Protein AF-A0A964ZS32-F1 (afdb_monomer_lite)

Sequence (94 aa):
MTRAATARTASPAASAPWSTLVPAEQIGFGVYVHIPFCRHKCDYCAFATFTDRAHLVERYLAALRVEIERIARRTNAVACCLDHLCRWGNPFAR

Radius of gyration: 19.8 Å; chains: 1; bounding box: 43×49×48 Å

Structure (mmCIF, N/CA/C/O backbone):
data_AF-A0A964ZS32-F1
#
_entry.id   AF-A0A964ZS32-F1
#
loop_
_atom_site.group_PDB
_atom_site.id
_atom_site.type_symbol
_atom_site.label_atom_id
_atom_site.label_alt_id
_atom_site.label_comp_id
_atom_site.label_asym_id
_atom_site.label_entity_id
_atom_site.label_seq_id
_atom_site.pdbx_PDB_ins_code
_atom_site.Cartn_x
_atom_site.Cartn_y
_atom_site.Cartn_z
_atom_site.occupancy
_atom_site.B_iso_or_equiv
_atom_site.auth_seq_id
_atom_site.auth_comp_id
_atom_site.auth_asym_id
_atom_site.auth_atom_id
_atom_site.pdbx_PDB_model_num
ATOM 1 N N . MET A 1 1 ? 0.76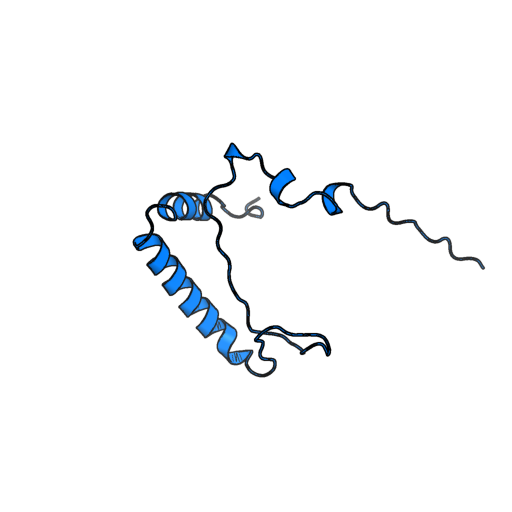8 37.875 -29.837 1.00 44.47 1 MET A N 1
ATOM 2 C CA . MET A 1 1 ? -0.125 36.726 -29.563 1.00 44.47 1 MET A C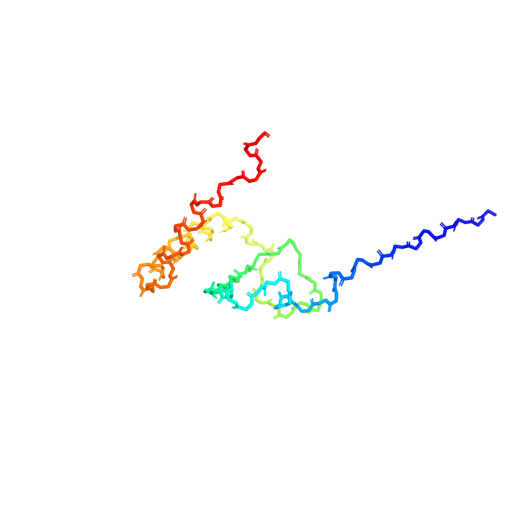A 1
ATOM 3 C C . MET A 1 1 ? 0.126 36.229 -28.138 1.00 44.47 1 MET A C 1
ATOM 5 O O . MET A 1 1 ? 0.851 35.266 -27.938 1.00 44.47 1 MET A O 1
ATOM 9 N N . THR A 1 2 ? -0.389 36.938 -27.132 1.00 40.75 2 THR A N 1
ATOM 10 C CA . THR A 1 2 ? -0.199 36.624 -25.704 1.00 40.75 2 THR A CA 1
ATOM 11 C C . THR A 1 2 ? -1.330 35.721 -25.222 1.00 40.75 2 THR A C 1
ATOM 13 O O . THR A 1 2 ? -2.498 36.097 -25.241 1.00 40.75 2 THR A O 1
ATOM 16 N N . ARG A 1 3 ? -0.986 34.495 -24.826 1.00 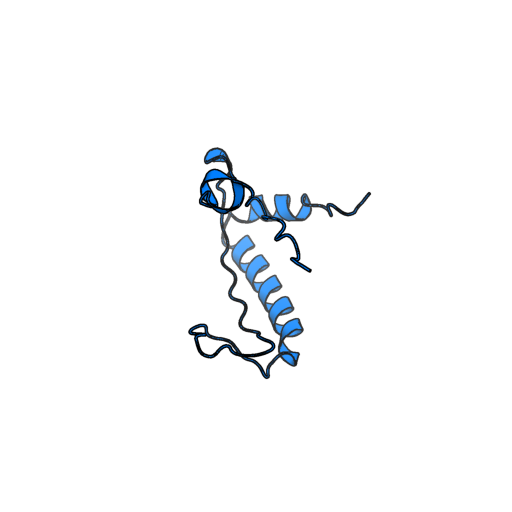46.41 3 ARG A N 1
ATOM 17 C CA . ARG A 1 3 ? -1.929 33.490 -24.328 1.00 46.41 3 ARG A CA 1
ATOM 18 C C . ARG A 1 3 ? -2.213 33.788 -22.853 1.00 46.41 3 ARG A C 1
ATOM 20 O O . ARG A 1 3 ? -1.311 33.690 -22.026 1.00 46.41 3 ARG A O 1
ATOM 27 N N . ALA A 1 4 ? -3.441 34.203 -22.544 1.00 51.25 4 ALA A N 1
ATOM 28 C CA . ALA A 1 4 ? -3.880 34.510 -21.186 1.00 51.25 4 ALA A CA 1
ATOM 29 C C . ALA A 1 4 ? -3.731 33.277 -20.278 1.00 51.25 4 ALA A C 1
ATOM 31 O O . ALA A 1 4 ? -4.269 32.207 -20.569 1.00 51.25 4 ALA A O 1
ATOM 32 N N . ALA A 1 5 ? -2.981 33.421 -19.185 1.00 53.53 5 ALA A N 1
ATOM 33 C CA . ALA A 1 5 ? -2.871 32.408 -18.149 1.00 53.53 5 ALA A CA 1
ATOM 34 C C . ALA A 1 5 ? -4.157 32.422 -17.312 1.00 53.53 5 ALA A C 1
ATOM 36 O O . ALA A 1 5 ? -4.386 33.334 -16.522 1.00 53.53 5 ALA A O 1
ATOM 37 N N . THR A 1 6 ? -5.013 31.416 -17.486 1.00 54.84 6 THR A N 1
ATOM 38 C CA . THR A 1 6 ? -6.139 31.165 -16.582 1.00 54.84 6 THR A CA 1
ATOM 39 C C . THR A 1 6 ? -5.587 30.785 -15.212 1.00 54.84 6 THR A C 1
ATOM 41 O O . THR A 1 6 ? -5.069 29.679 -15.028 1.00 54.84 6 THR A O 1
ATOM 44 N N . ALA A 1 7 ? -5.663 31.712 -14.258 1.00 52.59 7 ALA A N 1
ATOM 45 C CA . ALA A 1 7 ? -5.342 31.460 -12.864 1.00 52.59 7 ALA A CA 1
ATOM 46 C C . ALA A 1 7 ? -6.277 30.366 -12.326 1.00 52.59 7 ALA A C 1
ATOM 48 O O . ALA A 1 7 ? -7.489 30.549 -12.241 1.00 52.59 7 ALA A O 1
ATOM 49 N N . ARG A 1 8 ? -5.713 29.205 -11.982 1.00 53.88 8 ARG A N 1
ATOM 50 C CA . ARG A 1 8 ? -6.419 28.184 -11.205 1.00 53.88 8 ARG A CA 1
ATOM 51 C C . ARG A 1 8 ? -6.542 28.713 -9.783 1.00 53.88 8 ARG A C 1
ATOM 53 O O . ARG A 1 8 ? -5.567 28.687 -9.038 1.00 53.88 8 ARG A O 1
ATOM 60 N N . THR A 1 9 ? -7.7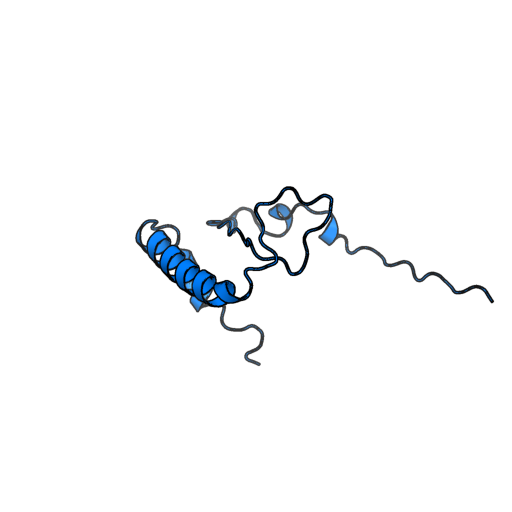12 29.212 -9.413 1.00 53.00 9 THR A N 1
ATOM 61 C CA . THR A 1 9 ? -8.047 29.459 -8.009 1.00 53.00 9 THR A CA 1
ATOM 62 C C . THR A 1 9 ? -7.983 28.126 -7.268 1.00 53.00 9 THR A C 1
ATOM 64 O O . THR A 1 9 ? -8.773 27.222 -7.545 1.00 53.00 9 THR A O 1
ATOM 67 N N . ALA A 1 10 ? -7.004 27.969 -6.377 1.00 52.94 10 ALA A N 1
ATOM 68 C CA . ALA A 1 10 ? -6.920 26.811 -5.499 1.00 52.94 10 ALA A CA 1
ATOM 69 C C . ALA A 1 10 ? -8.150 26.797 -4.579 1.00 52.94 10 ALA A C 1
ATOM 71 O O . ALA A 1 10 ? -8.463 27.802 -3.945 1.00 52.94 10 ALA A O 1
ATOM 72 N N . SER A 1 11 ? -8.862 25.669 -4.534 1.00 52.84 11 SER A N 1
ATOM 73 C CA . SER A 1 11 ? -9.969 25.486 -3.594 1.00 52.84 11 SER A CA 1
ATOM 74 C C . SER A 1 11 ? -9.423 25.528 -2.157 1.00 52.84 11 SER A C 1
ATOM 76 O O . SER A 1 11 ? -8.421 24.858 -1.887 1.00 52.84 11 SER A O 1
ATOM 78 N N . PRO A 1 12 ? -10.060 26.257 -1.221 1.00 52.41 12 PRO A N 1
ATOM 79 C CA . PRO A 1 12 ? -9.590 26.404 0.163 1.00 52.41 12 PRO A CA 1
ATOM 80 C C . PRO A 1 12 ? -9.505 25.074 0.936 1.00 52.41 12 PRO A C 1
ATOM 82 O O . PRO A 1 12 ? -8.862 25.002 1.979 1.00 52.41 12 PRO A O 1
ATOM 85 N N . ALA A 1 13 ? -10.088 23.996 0.403 1.00 56.47 13 ALA A N 1
ATOM 86 C CA . ALA A 1 13 ? -9.966 22.641 0.938 1.00 56.47 13 ALA A CA 1
ATOM 87 C C . ALA A 1 13 ? -8.561 22.021 0.777 1.00 56.47 13 ALA A C 1
ATOM 89 O O . ALA A 1 13 ? -8.259 21.032 1.435 1.00 56.47 13 ALA A O 1
ATOM 90 N N . ALA A 1 14 ? -7.697 22.572 -0.084 1.00 57.91 14 ALA A N 1
ATOM 91 C CA . ALA A 1 14 ? -6.379 21.996 -0.364 1.00 57.91 14 ALA A CA 1
ATOM 92 C C . ALA A 1 14 ? -5.326 22.270 0.730 1.00 57.91 14 ALA A C 1
ATOM 94 O O . ALA A 1 14 ? -4.280 21.624 0.734 1.00 57.91 14 ALA A O 1
ATOM 95 N N . SER A 1 15 ? -5.581 23.220 1.638 1.00 63.22 15 SER A N 1
ATOM 96 C CA . SER A 1 15 ? -4.636 23.636 2.689 1.00 63.22 15 SER A CA 1
ATOM 97 C C . SER A 1 15 ? -5.076 23.289 4.111 1.00 63.22 15 SER A C 1
ATOM 99 O O . SER A 1 15 ? -4.301 23.484 5.045 1.00 63.22 15 SER A O 1
ATOM 101 N N . ALA A 1 16 ? -6.305 22.805 4.303 1.00 65.00 16 ALA A N 1
ATOM 102 C CA . ALA A 1 16 ? -6.742 22.332 5.609 1.00 65.00 16 ALA A CA 1
ATOM 103 C C . ALA A 1 16 ? -6.095 20.966 5.899 1.00 65.00 16 ALA A C 1
ATOM 105 O O . ALA A 1 16 ? -6.072 20.107 5.011 1.00 65.00 16 ALA A O 1
ATOM 106 N N . PRO A 1 17 ? -5.570 20.723 7.114 1.00 66.75 17 PRO A N 1
ATOM 107 C CA . PRO A 1 17 ? -5.161 19.381 7.484 1.00 66.75 17 PRO A CA 1
ATOM 108 C C . PRO A 1 17 ? -6.383 18.462 7.409 1.00 66.75 17 PRO A C 1
ATOM 110 O O . PRO A 1 17 ? -7.503 18.863 7.719 1.00 66.75 17 PRO A O 1
ATOM 113 N N . TRP A 1 18 ? -6.175 17.215 6.987 1.00 66.19 18 TRP A N 1
ATOM 114 C CA . TRP A 1 18 ? -7.257 16.240 6.796 1.00 66.19 18 TRP A CA 1
ATOM 115 C C . TRP A 1 18 ? -8.151 16.083 8.044 1.00 66.19 18 TRP A C 1
ATOM 117 O O . TRP A 1 18 ? -9.332 15.773 7.920 1.00 66.19 18 TRP A O 1
ATOM 127 N N . SER A 1 19 ? -7.610 16.378 9.232 1.00 59.50 19 SER A N 1
ATOM 128 C CA . SER A 1 19 ? -8.308 16.396 10.520 1.00 59.50 19 SER A CA 1
ATOM 129 C C . SER A 1 19 ? -9.371 17.491 10.666 1.00 59.50 19 SER A C 1
ATOM 131 O O . SER A 1 19 ? -10.185 17.408 11.576 1.00 59.50 19 SER A O 1
ATOM 133 N N . THR A 1 20 ? -9.385 18.519 9.811 1.00 67.38 20 THR A N 1
ATOM 134 C CA . THR A 1 20 ? -10.406 19.589 9.827 1.00 67.38 20 THR A CA 1
ATOM 135 C C . THR A 1 20 ? -11.554 19.320 8.854 1.00 67.38 20 THR A C 1
ATOM 137 O O . THR A 1 20 ? -12.580 19.989 8.917 1.00 67.38 20 THR A O 1
ATOM 140 N N . LEU A 1 21 ? -11.399 18.341 7.954 1.00 68.56 21 LEU A N 1
ATOM 141 C CA . LEU A 1 21 ? -12.444 17.930 7.009 1.00 68.56 21 LEU A CA 1
ATOM 142 C C . LEU A 1 21 ? -13.463 16.972 7.641 1.00 68.56 21 LEU A C 1
ATOM 144 O O . LEU A 1 21 ? -14.497 16.693 7.037 1.00 68.56 21 LEU A O 1
ATOM 148 N N . VAL A 1 22 ? -13.171 16.464 8.840 1.00 66.62 22 VAL A N 1
ATOM 149 C CA . VAL A 1 22 ? -13.983 15.476 9.551 1.00 66.62 22 VAL A CA 1
ATOM 150 C C . VAL A 1 22 ? -14.192 15.966 10.989 1.00 66.62 22 VAL A C 1
ATOM 152 O O . VAL A 1 22 ? -13.203 16.257 11.663 1.00 66.62 22 VAL A O 1
ATOM 155 N N . PRO A 1 23 ? -15.440 16.082 11.485 1.00 64.00 23 PRO A N 1
ATOM 156 C CA . PRO A 1 23 ? -15.707 16.407 12.887 1.00 64.00 23 PRO A CA 1
ATOM 157 C C . PRO A 1 23 ? -14.976 15.436 13.826 1.00 64.00 23 PRO A C 1
ATOM 159 O O . PRO A 1 23 ? -14.942 14.238 13.559 1.00 64.00 23 PRO A O 1
ATOM 162 N N . ALA A 1 24 ? -14.408 15.923 14.935 1.00 62.12 24 ALA A N 1
ATOM 163 C CA . ALA A 1 24 ? -13.602 15.107 15.860 1.00 62.12 24 ALA A CA 1
ATOM 164 C C . ALA A 1 24 ? -14.359 13.881 16.411 1.00 62.12 24 ALA A C 1
ATOM 166 O O . ALA A 1 24 ? -13.782 12.824 16.644 1.00 62.12 24 ALA A O 1
ATOM 167 N N . GLU A 1 25 ? -15.673 14.012 16.542 1.00 62.88 25 GLU A N 1
ATOM 168 C CA . GLU A 1 25 ? -16.625 12.971 16.935 1.00 62.88 25 GLU A CA 1
ATOM 169 C C . GLU A 1 25 ? -16.854 11.873 15.871 1.00 62.88 25 GLU A C 1
ATOM 171 O O . GLU A 1 25 ? -17.438 10.836 16.172 1.00 62.88 25 GLU A O 1
ATOM 176 N N . GLN A 1 26 ? -16.334 12.054 14.651 1.00 65.00 26 GLN A N 1
ATOM 177 C CA . GLN A 1 26 ? -16.281 11.059 13.568 1.00 65.00 26 GLN A CA 1
ATOM 178 C C . GLN A 1 26 ? -14.870 10.496 13.332 1.00 65.00 26 GLN A C 1
ATOM 180 O O . GLN A 1 26 ? -14.690 9.660 12.442 1.00 65.00 26 GLN A O 1
ATOM 185 N N . ILE A 1 27 ? -13.861 10.914 14.109 1.00 63.59 27 ILE A N 1
ATOM 186 C CA . ILE A 1 27 ? -12.518 10.324 14.032 1.00 63.59 27 ILE A CA 1
ATOM 187 C C . ILE A 1 27 ? -12.572 8.954 14.723 1.00 63.59 27 ILE A C 1
ATOM 189 O O . ILE A 1 27 ? -12.306 8.805 15.914 1.00 63.59 27 ILE A O 1
ATOM 193 N N . GLY A 1 28 ? -13.001 7.951 13.960 1.00 69.19 28 GLY A N 1
ATOM 194 C CA . GLY A 1 28 ? -13.006 6.553 14.363 1.00 69.19 28 GLY A CA 1
ATOM 195 C C . GLY A 1 28 ? -11.636 5.888 14.205 1.00 69.19 28 GLY A C 1
ATOM 196 O O . GLY A 1 28 ? -10.580 6.518 14.207 1.00 69.19 28 GLY A O 1
ATOM 197 N N . PHE A 1 29 ? -11.663 4.569 14.047 1.00 73.38 29 PHE A N 1
ATOM 198 C CA . PHE A 1 29 ? -10.484 3.759 13.762 1.00 73.38 29 PHE A CA 1
ATOM 199 C C . PHE A 1 29 ? -9.897 4.081 12.373 1.00 73.38 29 PHE A C 1
ATOM 201 O O . PHE A 1 29 ? -10.625 4.129 11.383 1.00 73.38 29 PHE A O 1
ATOM 208 N N . GLY A 1 30 ? -8.576 4.275 12.298 1.00 76.25 30 GLY A N 1
ATOM 209 C CA . GLY A 1 30 ? -7.839 4.517 11.053 1.00 76.25 30 GLY A CA 1
ATOM 210 C C . GLY A 1 30 ? -6.910 3.355 10.697 1.00 76.25 30 GLY A C 1
ATOM 211 O O . GLY A 1 30 ? -6.303 2.750 11.579 1.00 76.25 30 GLY A O 1
ATOM 212 N N . VAL A 1 31 ? -6.771 3.061 9.401 1.00 82.31 31 VAL A N 1
ATOM 213 C CA . VAL A 1 31 ? -5.888 2.001 8.888 1.00 82.31 31 VAL A CA 1
ATOM 214 C C . VAL A 1 31 ? -4.871 2.592 7.925 1.00 82.31 31 VAL A C 1
ATOM 216 O O . VAL A 1 31 ? -5.225 3.316 6.998 1.00 82.31 31 VAL A O 1
ATOM 219 N N . TYR A 1 32 ? -3.606 2.229 8.118 1.00 88.44 32 TYR A N 1
ATOM 220 C CA . TYR A 1 32 ? -2.544 2.482 7.154 1.00 88.44 32 TYR A CA 1
ATOM 221 C C . TYR A 1 32 ? -2.272 1.216 6.341 1.00 88.44 32 TYR A C 1
ATOM 223 O O . TYR A 1 32 ? -2.016 0.153 6.908 1.00 88.44 32 TYR A O 1
ATOM 231 N N . VAL A 1 33 ? -2.301 1.334 5.014 1.00 91.38 33 VAL A N 1
ATOM 232 C CA . VAL A 1 33 ? -1.977 0.240 4.093 1.00 91.38 33 VAL A CA 1
ATOM 233 C C . VAL A 1 33 ? -0.778 0.650 3.250 1.00 91.38 33 VAL A C 1
ATOM 235 O O . VAL A 1 33 ? -0.831 1.638 2.521 1.00 91.38 33 VAL A O 1
ATOM 238 N N . HIS A 1 34 ? 0.301 -0.128 3.327 1.00 93.00 34 HIS A N 1
ATOM 239 C CA . HIS A 1 34 ? 1.456 0.047 2.445 1.00 93.00 34 HIS A CA 1
ATOM 240 C C . HIS A 1 34 ? 1.143 -0.497 1.047 1.00 93.00 34 HIS A C 1
ATOM 242 O O . HIS A 1 34 ? 0.570 -1.576 0.931 1.00 93.00 34 HIS A O 1
ATOM 248 N N . ILE A 1 35 ? 1.533 0.199 -0.022 1.00 93.88 35 ILE A N 1
ATOM 249 C CA . ILE A 1 35 ? 1.377 -0.281 -1.407 1.00 93.88 35 ILE A CA 1
ATOM 250 C C . ILE A 1 35 ? 2.760 -0.300 -2.073 1.00 93.88 35 ILE A C 1
ATOM 252 O O . ILE A 1 35 ? 3.260 0.748 -2.481 1.00 93.88 35 ILE A O 1
ATOM 256 N N . PRO A 1 36 ? 3.410 -1.472 -2.194 1.00 94.31 36 PRO A N 1
ATOM 257 C CA . PRO A 1 36 ? 4.804 -1.565 -2.621 1.00 94.31 36 PRO A CA 1
ATOM 258 C C . PRO A 1 36 ? 4.982 -1.658 -4.145 1.00 94.31 36 PRO A C 1
ATOM 260 O O . PRO A 1 36 ? 6.051 -2.055 -4.596 1.00 94.31 36 PRO A O 1
ATOM 263 N N . PHE A 1 37 ? 3.971 -1.350 -4.959 1.00 95.25 37 PHE A N 1
ATOM 264 C CA . PHE A 1 37 ? 4.040 -1.516 -6.415 1.00 95.25 37 PHE A CA 1
ATOM 265 C C . PHE A 1 37 ? 4.092 -0.164 -7.111 1.00 95.25 37 PHE A C 1
ATOM 267 O O . PHE A 1 37 ? 3.246 0.698 -6.881 1.00 95.25 37 PHE A O 1
ATOM 274 N N . CYS A 1 38 ? 5.070 0.017 -7.989 1.00 93.56 38 CYS A N 1
ATOM 275 C CA . CYS A 1 38 ? 5.196 1.213 -8.811 1.00 93.56 38 CYS A CA 1
ATOM 276 C C . CYS A 1 38 ? 5.419 0.810 -10.266 1.00 93.56 38 CYS A C 1
ATOM 278 O O . CYS A 1 38 ? 6.086 -0.176 -10.544 1.00 93.56 38 CYS A O 1
ATOM 280 N N . ARG A 1 39 ? 4.906 1.585 -11.226 1.00 92.94 39 ARG A N 1
ATOM 281 C CA . ARG A 1 39 ? 5.247 1.372 -12.645 1.00 92.94 39 ARG A CA 1
ATOM 282 C C . ARG A 1 39 ? 6.701 1.761 -12.943 1.00 92.94 39 ARG A C 1
ATOM 284 O O . ARG A 1 39 ? 7.336 1.182 -13.812 1.00 92.94 39 ARG A O 1
ATOM 291 N N . HIS A 1 40 ? 7.202 2.763 -12.228 1.00 93.69 40 HIS A N 1
ATOM 292 C CA . HIS A 1 40 ? 8.557 3.293 -12.319 1.00 93.69 40 HIS A CA 1
ATOM 293 C C . HIS A 1 40 ? 8.973 3.831 -10.945 1.00 93.69 40 HIS A C 1
ATOM 295 O O . HIS A 1 40 ? 8.115 4.287 -10.186 1.00 93.69 40 HIS A O 1
ATOM 301 N N . LYS A 1 41 ? 10.271 3.801 -10.626 1.00 92.50 41 LYS A N 1
ATOM 302 C CA . LYS A 1 41 ? 10.812 4.329 -9.370 1.00 92.50 41 LYS A CA 1
ATOM 303 C C . LYS A 1 41 ? 11.402 5.717 -9.607 1.00 92.50 41 LYS A C 1
ATOM 305 O O . LYS A 1 41 ? 12.354 5.848 -10.359 1.00 92.50 41 LYS A O 1
ATOM 310 N N . CYS A 1 42 ? 10.845 6.746 -8.971 1.00 93.81 42 CYS A N 1
ATOM 311 C CA . CYS A 1 42 ? 11.404 8.100 -9.040 1.00 93.81 42 CYS A CA 1
ATOM 312 C C . CYS A 1 42 ? 12.770 8.178 -8.339 1.00 93.81 42 CYS A C 1
ATOM 314 O O . CYS A 1 42 ? 12.984 7.490 -7.340 1.00 93.81 42 CYS A O 1
ATOM 316 N N . ASP A 1 43 ? 13.639 9.082 -8.792 1.00 92.62 43 ASP A N 1
ATOM 317 C CA . ASP A 1 43 ? 15.010 9.219 -8.271 1.00 92.62 43 ASP A CA 1
ATOM 318 C C . ASP A 1 43 ? 15.066 9.632 -6.793 1.00 92.62 43 ASP A C 1
ATOM 320 O O . ASP A 1 43 ? 15.988 9.277 -6.068 1.00 92.62 43 ASP A O 1
ATOM 324 N N . TYR A 1 44 ? 14.038 10.334 -6.318 1.00 93.56 44 TYR A N 1
ATOM 325 C CA . TYR A 1 44 ? 13.897 10.743 -4.919 1.00 93.56 44 TYR A CA 1
ATOM 326 C C . TYR A 1 44 ? 13.118 9.728 -4.062 1.00 93.56 44 TYR A C 1
ATOM 328 O O . TYR A 1 44 ? 12.834 9.990 -2.892 1.00 93.56 44 TYR A O 1
ATOM 336 N N . CYS A 1 45 ? 12.693 8.590 -4.624 1.00 92.06 45 CYS A N 1
ATOM 337 C CA . CYS A 1 45 ? 11.816 7.658 -3.922 1.00 92.06 45 CYS A CA 1
ATOM 338 C C . CYS A 1 45 ? 12.571 6.887 -2.826 1.00 92.06 45 CYS A C 1
ATOM 340 O O . CYS A 1 45 ? 13.369 5.993 -3.116 1.00 92.06 45 CYS A O 1
ATOM 342 N N . ALA A 1 46 ? 12.246 7.193 -1.566 1.00 91.06 46 ALA A N 1
ATOM 343 C CA . ALA A 1 46 ? 12.770 6.517 -0.376 1.00 91.06 46 ALA A CA 1
ATOM 344 C C . ALA A 1 46 ? 11.862 5.382 0.150 1.00 91.06 46 ALA A C 1
ATOM 346 O O . ALA A 1 46 ? 12.160 4.773 1.175 1.00 91.06 46 ALA A O 1
ATOM 347 N N . PHE A 1 47 ? 10.749 5.084 -0.530 1.00 92.62 47 PHE A N 1
ATOM 348 C CA . PHE A 1 47 ? 9.807 4.047 -0.101 1.00 92.62 47 PHE A CA 1
ATOM 349 C C . PHE A 1 47 ? 10.222 2.650 -0.575 1.00 92.62 47 PHE A C 1
ATOM 351 O O . PHE A 1 47 ? 10.735 2.471 -1.684 1.00 92.62 47 PHE A O 1
ATOM 358 N N . ALA A 1 48 ? 9.913 1.640 0.243 1.00 89.06 48 ALA A N 1
ATOM 359 C CA . ALA A 1 48 ? 10.075 0.232 -0.109 1.00 89.06 48 ALA A CA 1
ATOM 360 C C . ALA A 1 48 ? 9.067 -0.168 -1.201 1.00 89.06 48 ALA A C 1
ATOM 362 O O . ALA A 1 48 ? 7.921 -0.523 -0.915 1.00 89.06 48 ALA A O 1
ATOM 363 N N . THR A 1 49 ? 9.499 -0.066 -2.457 1.00 92.81 49 THR A N 1
ATOM 364 C CA . THR A 1 49 ? 8.681 -0.273 -3.657 1.00 92.81 49 THR A CA 1
ATOM 365 C C . THR A 1 49 ? 9.408 -1.151 -4.673 1.00 92.81 49 THR A C 1
ATOM 367 O O . THR A 1 49 ? 10.638 -1.198 -4.714 1.00 92.81 49 THR A O 1
ATOM 370 N N . PHE A 1 50 ? 8.635 -1.848 -5.499 1.00 93.00 50 PHE A N 1
ATOM 371 C CA . PHE A 1 50 ? 9.089 -2.736 -6.561 1.00 93.00 50 PHE A CA 1
ATOM 372 C C . PHE A 1 50 ? 8.477 -2.295 -7.892 1.00 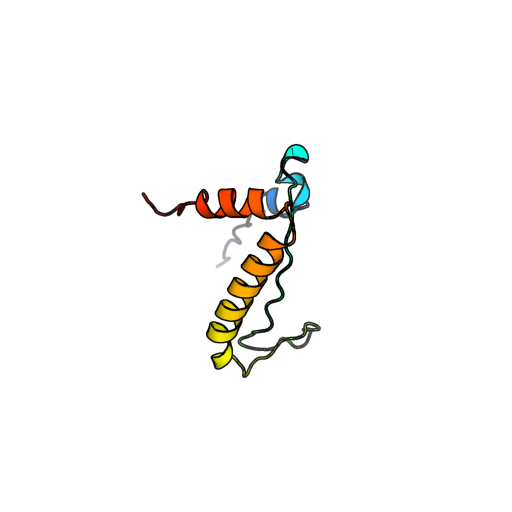93.00 50 PHE A C 1
ATOM 374 O O . PHE A 1 50 ? 7.289 -1.962 -7.951 1.00 93.00 50 PHE A O 1
ATOM 381 N N . THR A 1 51 ? 9.274 -2.324 -8.960 1.00 94.12 51 THR A N 1
ATOM 382 C CA . THR A 1 51 ? 8.844 -1.939 -10.318 1.00 94.12 51 THR A CA 1
ATOM 383 C C . THR A 1 51 ? 8.636 -3.117 -11.263 1.00 94.12 51 THR A C 1
ATOM 385 O O . THR A 1 51 ? 8.021 -2.980 -12.314 1.00 94.12 51 THR A O 1
ATOM 388 N N . ASP A 1 52 ? 9.118 -4.292 -10.879 1.00 93.94 52 ASP A N 1
ATOM 389 C CA . ASP A 1 52 ? 9.184 -5.522 -11.673 1.00 93.94 52 ASP A CA 1
ATOM 390 C C . ASP A 1 52 ? 8.212 -6.612 -11.174 1.00 93.94 52 ASP A C 1
ATOM 392 O O . ASP A 1 52 ? 8.205 -7.741 -11.661 1.00 93.94 52 ASP A O 1
ATOM 396 N N . ARG A 1 53 ? 7.352 -6.283 -10.201 1.00 94.50 53 ARG A N 1
ATOM 397 C CA . ARG A 1 53 ? 6.491 -7.252 -9.493 1.00 94.50 53 ARG A CA 1
ATOM 398 C C . ARG A 1 53 ? 4.994 -7.054 -9.701 1.00 94.50 53 ARG A C 1
ATOM 400 O O . ARG A 1 53 ? 4.197 -7.491 -8.876 1.00 94.50 53 ARG A O 1
ATOM 407 N N . ALA A 1 54 ? 4.593 -6.438 -10.812 1.00 93.38 54 ALA A N 1
ATOM 408 C CA . ALA A 1 54 ? 3.177 -6.229 -11.136 1.00 93.38 54 ALA A CA 1
ATOM 409 C C . ALA A 1 54 ? 2.363 -7.542 -11.153 1.00 93.38 54 ALA A C 1
ATOM 411 O O . ALA A 1 54 ? 1.206 -7.562 -10.749 1.00 93.38 54 ALA A O 1
ATOM 412 N N . HIS A 1 55 ? 2.990 -8.662 -11.525 1.00 95.50 55 HIS A N 1
ATOM 413 C CA . HIS A 1 55 ? 2.376 -9.995 -11.509 1.00 95.50 55 HIS A CA 1
ATOM 414 C C . HIS A 1 55 ? 1.958 -10.483 -10.105 1.00 95.50 55 HIS A C 1
ATOM 416 O O . HIS A 1 55 ? 1.194 -11.437 -9.992 1.00 95.50 55 HIS A O 1
ATOM 422 N N . LEU A 1 56 ? 2.444 -9.853 -9.027 1.00 96.50 56 LEU A N 1
ATOM 423 C CA . LEU A 1 56 ? 2.077 -10.191 -7.648 1.00 96.50 56 LEU A CA 1
ATOM 424 C C . LEU A 1 56 ? 0.912 -9.361 -7.105 1.00 96.50 56 LEU A C 1
ATOM 426 O O . LEU A 1 56 ? 0.472 -9.639 -5.991 1.00 96.50 56 LEU A O 1
ATOM 430 N N . VAL A 1 57 ? 0.414 -8.366 -7.846 1.00 95.06 57 VAL A N 1
ATOM 431 C CA . VAL A 1 57 ? -0.620 -7.434 -7.361 1.00 95.06 57 VAL A CA 1
ATOM 432 C C . VAL A 1 57 ? -1.874 -8.180 -6.910 1.00 95.06 57 VAL A C 1
ATOM 434 O O . VAL A 1 57 ? -2.305 -8.001 -5.775 1.00 95.06 57 VAL A O 1
ATOM 437 N N . GLU A 1 58 ? -2.403 -9.088 -7.730 1.00 96.25 58 GLU A N 1
ATOM 438 C CA . GLU A 1 58 ? -3.601 -9.865 -7.377 1.00 96.25 58 GLU A CA 1
ATOM 439 C C . GLU A 1 58 ? -3.391 -10.715 -6.121 1.00 96.25 58 GLU A C 1
ATOM 441 O O . GLU A 1 58 ? -4.206 -10.719 -5.198 1.00 96.25 58 GLU A O 1
ATOM 446 N N . ARG A 1 59 ? -2.237 -11.387 -6.030 1.00 97.38 59 ARG A N 1
ATOM 447 C CA . ARG A 1 59 ? -1.880 -12.189 -4.854 1.00 97.38 59 ARG A CA 1
ATOM 448 C C . ARG A 1 59 ? -1.729 -11.319 -3.603 1.00 97.38 59 ARG A C 1
ATOM 450 O O . ARG A 1 59 ? -2.106 -11.753 -2.515 1.00 97.38 59 ARG A O 1
ATOM 457 N N . TYR A 1 60 ? -1.187 -10.112 -3.746 1.00 96.50 60 TYR A N 1
ATOM 458 C CA . TYR A 1 60 ? -1.071 -9.148 -2.660 1.00 96.50 60 TYR A CA 1
ATOM 459 C C . TYR A 1 60 ? -2.441 -8.675 -2.178 1.00 96.50 60 TYR A C 1
ATOM 461 O O . TYR A 1 60 ? -2.689 -8.699 -0.978 1.00 96.50 60 TYR A O 1
ATOM 469 N N . LEU A 1 61 ? -3.345 -8.306 -3.090 1.00 95.81 61 LEU A N 1
ATOM 470 C CA . LEU A 1 61 ? -4.702 -7.874 -2.744 1.00 95.81 61 LEU A CA 1
ATOM 471 C C . LEU A 1 61 ? -5.498 -8.993 -2.061 1.00 95.81 61 LEU A C 1
ATOM 473 O O . LEU A 1 61 ? -6.176 -8.744 -1.063 1.00 95.81 61 LEU A O 1
ATOM 477 N N . ALA A 1 62 ? -5.358 -10.235 -2.532 1.00 96.31 62 ALA A N 1
ATOM 478 C CA . ALA A 1 62 ? -5.963 -11.396 -1.884 1.00 96.31 62 ALA A CA 1
ATOM 479 C C . ALA A 1 62 ? -5.438 -11.592 -0.449 1.00 96.31 62 ALA A C 1
ATOM 481 O O . ALA A 1 62 ? -6.225 -11.779 0.480 1.00 96.31 62 ALA A O 1
ATOM 482 N N . ALA A 1 63 ? -4.120 -11.500 -0.245 1.00 96.44 63 ALA A N 1
ATOM 483 C CA . ALA A 1 63 ? -3.519 -11.594 1.085 1.00 96.44 63 ALA A CA 1
ATOM 484 C C . ALA A 1 63 ? -3.927 -10.422 1.995 1.00 96.44 63 ALA A C 1
ATOM 486 O O . ALA A 1 63 ? -4.241 -10.635 3.165 1.00 96.44 63 ALA A O 1
ATOM 487 N N . LEU A 1 64 ? -3.977 -9.201 1.454 1.00 94.62 64 LEU A N 1
ATOM 488 C CA . LEU A 1 64 ? -4.389 -7.998 2.173 1.00 94.62 64 LEU A CA 1
ATOM 489 C C . LEU A 1 64 ? -5.824 -8.129 2.692 1.00 94.62 64 LEU A C 1
ATOM 491 O O . LEU A 1 64 ? -6.086 -7.800 3.846 1.00 94.62 64 LEU A O 1
ATOM 495 N N . ARG A 1 65 ? -6.740 -8.667 1.877 1.00 93.06 65 ARG A N 1
ATOM 496 C CA . ARG A 1 65 ? -8.115 -8.950 2.307 1.00 93.06 65 ARG A CA 1
ATOM 497 C C . ARG A 1 65 ? -8.150 -9.905 3.500 1.00 93.06 65 ARG A C 1
ATOM 499 O O . ARG A 1 65 ? -8.812 -9.611 4.492 1.00 93.06 65 ARG A O 1
ATOM 506 N N . VAL A 1 66 ? -7.423 -11.021 3.420 1.00 94.31 66 VAL A N 1
ATOM 507 C CA . VAL A 1 66 ? -7.357 -12.009 4.512 1.00 94.31 66 VAL A CA 1
ATOM 508 C C . VAL A 1 66 ? -6.808 -11.377 5.791 1.00 94.31 66 VAL A C 1
ATOM 510 O O . VAL A 1 66 ? -7.322 -11.646 6.879 1.00 94.31 66 VAL A O 1
ATOM 513 N N . GLU A 1 67 ? -5.796 -10.518 5.676 1.00 92.31 67 GLU A N 1
ATOM 514 C CA . GLU A 1 67 ? -5.207 -9.835 6.827 1.00 92.31 67 GLU A CA 1
ATOM 515 C C . GLU A 1 67 ? -6.168 -8.813 7.446 1.00 92.31 67 GLU A C 1
ATOM 517 O O . GLU A 1 67 ? -6.331 -8.798 8.665 1.00 92.31 67 GLU A O 1
ATOM 522 N N . ILE A 1 68 ? -6.886 -8.031 6.633 1.00 89.25 68 ILE A N 1
ATOM 523 C CA . ILE A 1 68 ? -7.931 -7.115 7.119 1.00 89.25 68 ILE A CA 1
ATOM 524 C C . ILE A 1 68 ? -9.006 -7.893 7.880 1.00 89.25 68 ILE A C 1
ATOM 526 O O . ILE A 1 68 ? -9.345 -7.529 9.004 1.00 89.25 68 ILE A O 1
ATOM 530 N N . GLU A 1 69 ? -9.504 -8.996 7.318 1.00 88.81 69 GLU A N 1
ATOM 531 C CA . GLU A 1 69 ? -10.496 -9.850 7.980 1.00 88.81 69 GLU A CA 1
ATOM 532 C C . GLU A 1 69 ? -9.951 -10.444 9.291 1.00 88.81 69 GLU A C 1
ATOM 534 O O . GLU A 1 69 ? -10.669 -10.559 10.289 1.00 88.81 69 GLU A O 1
ATOM 539 N N . ARG A 1 70 ? -8.663 -10.804 9.325 1.00 88.00 70 ARG A N 1
ATOM 540 C CA . ARG A 1 70 ? -8.000 -11.328 10.523 1.00 88.00 70 ARG A CA 1
ATOM 541 C C . ARG A 1 70 ? -7.862 -10.271 11.615 1.00 88.00 70 ARG A C 1
ATOM 543 O O . ARG A 1 70 ? -8.172 -10.563 12.772 1.00 88.00 70 ARG A O 1
ATOM 550 N N . ILE A 1 71 ? -7.408 -9.072 11.268 1.00 85.94 71 ILE A N 1
ATOM 551 C CA . ILE A 1 71 ? -7.272 -7.943 12.196 1.00 85.94 71 ILE A CA 1
ATOM 552 C C . ILE A 1 71 ? -8.652 -7.512 12.692 1.00 85.94 71 ILE A C 1
ATOM 554 O O . ILE A 1 71 ? -8.821 -7.247 13.883 1.00 85.94 71 ILE A O 1
ATOM 558 N N . ALA A 1 72 ? -9.656 -7.525 11.818 1.00 82.38 72 ALA A N 1
ATOM 559 C CA . ALA A 1 72 ? -11.020 -7.193 12.185 1.00 82.38 72 ALA A CA 1
ATOM 560 C C . ALA A 1 72 ? -11.620 -8.140 13.220 1.00 82.38 72 ALA A C 1
ATOM 562 O O . ALA A 1 72 ? -12.253 -7.687 14.168 1.00 82.38 72 ALA A O 1
ATOM 563 N N . ARG A 1 73 ? -11.346 -9.443 13.107 1.00 80.38 73 ARG A N 1
ATOM 564 C CA . ARG A 1 73 ? -11.734 -10.415 14.140 1.00 80.38 73 ARG A CA 1
ATOM 565 C C . ARG A 1 73 ? -10.987 -10.219 15.462 1.00 80.38 73 ARG A C 1
ATOM 567 O O . ARG A 1 73 ? -11.523 -10.550 16.512 1.00 80.38 73 ARG A O 1
ATOM 574 N N . ARG A 1 74 ? -9.745 -9.72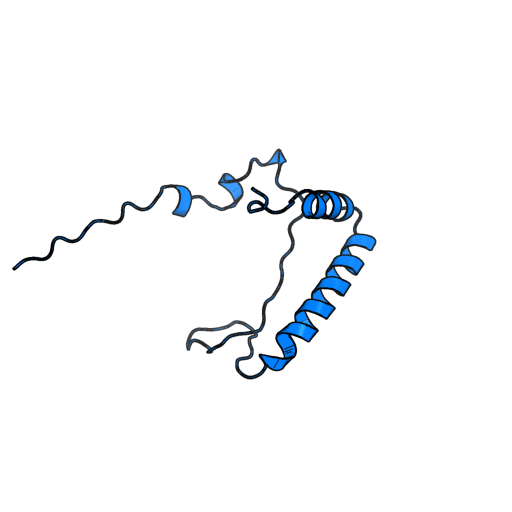3 15.427 1.00 76.50 74 ARG A N 1
ATOM 575 C CA . ARG A 1 74 ? -8.915 -9.520 16.631 1.00 76.50 74 ARG A CA 1
ATOM 576 C C . ARG A 1 74 ? -9.218 -8.224 17.368 1.00 76.50 74 ARG A C 1
ATOM 578 O O . ARG A 1 74 ? -8.973 -8.146 18.567 1.00 76.50 74 ARG A O 1
ATOM 585 N N . THR A 1 75 ? -9.706 -7.215 16.660 1.00 65.00 75 THR A N 1
ATOM 586 C CA . THR A 1 75 ? -9.911 -5.877 17.207 1.00 65.00 75 THR A CA 1
ATOM 587 C C . THR A 1 75 ? -11.397 -5.561 17.129 1.00 65.00 75 THR A C 1
ATOM 589 O O . THR A 1 75 ? -11.924 -5.334 16.045 1.00 65.00 75 THR A O 1
ATOM 592 N N . ASN A 1 76 ? -12.075 -5.480 18.278 1.00 56.22 76 ASN A N 1
ATOM 593 C CA . ASN A 1 76 ? -13.503 -5.129 18.355 1.00 56.22 76 ASN A CA 1
ATOM 594 C C . ASN A 1 76 ? -13.816 -3.734 17.750 1.00 56.22 76 ASN A C 1
ATOM 596 O O . ASN A 1 76 ? -14.969 -3.383 17.533 1.00 56.22 76 ASN A O 1
ATOM 600 N N . ALA A 1 77 ? -12.776 -2.947 17.448 1.00 53.56 77 ALA A N 1
ATOM 601 C CA . ALA A 1 77 ? -12.837 -1.660 16.762 1.00 53.56 77 ALA A CA 1
ATOM 602 C C . ALA A 1 77 ? -13.174 -1.760 15.261 1.00 53.56 77 ALA A C 1
ATOM 604 O O . ALA A 1 77 ? -13.772 -0.835 14.717 1.00 53.56 77 ALA A O 1
ATOM 605 N N . VAL A 1 78 ? -12.830 -2.862 14.579 1.00 50.69 78 VAL A N 1
ATOM 606 C CA . VAL A 1 78 ? -13.070 -2.993 13.124 1.00 50.69 78 VAL A CA 1
ATOM 607 C C . VAL A 1 78 ? -14.414 -3.649 12.809 1.00 50.69 78 VAL A C 1
ATOM 609 O O . VAL A 1 78 ? -14.891 -3.530 11.684 1.00 50.69 78 VAL A O 1
ATOM 612 N N . ALA A 1 79 ? -15.055 -4.287 13.796 1.00 49.56 79 ALA A N 1
ATOM 613 C CA . ALA A 1 79 ? -16.423 -4.789 13.666 1.00 49.56 79 ALA A CA 1
ATOM 614 C C . ALA A 1 79 ? -17.398 -3.647 13.315 1.00 49.56 79 ALA A C 1
ATOM 616 O O . ALA A 1 79 ? -18.181 -3.774 12.380 1.00 49.56 79 ALA A O 1
ATOM 617 N N . CYS A 1 80 ? -17.247 -2.483 13.962 1.00 45.81 80 CYS A N 1
ATOM 618 C CA . CYS A 1 80 ? -18.045 -1.285 13.673 1.00 45.81 80 CYS A CA 1
ATOM 619 C C . CYS A 1 80 ? -17.781 -0.716 12.258 1.00 45.81 80 CYS A C 1
ATOM 621 O O . CYS A 1 80 ? -18.695 -0.232 11.593 1.00 45.81 80 CYS A O 1
ATOM 623 N N . CYS A 1 81 ? -16.543 -0.811 11.752 1.00 46.47 81 CYS A N 1
ATOM 624 C CA . CYS A 1 81 ? -16.177 -0.296 10.426 1.00 46.47 81 CYS A CA 1
ATOM 625 C C . CYS A 1 81 ? -16.472 -1.258 9.266 1.00 46.47 81 CYS A C 1
ATOM 627 O O . CYS A 1 81 ? -16.734 -0.768 8.173 1.00 46.47 81 CYS A O 1
ATOM 629 N N . LEU A 1 82 ? -16.456 -2.584 9.452 1.00 51.19 82 LEU A N 1
ATOM 630 C CA . LEU A 1 82 ? -16.893 -3.527 8.408 1.00 51.19 82 LEU A CA 1
ATOM 631 C C . LEU A 1 82 ? -18.402 -3.429 8.166 1.00 51.19 82 LEU A C 1
ATOM 633 O O . LEU A 1 82 ? -18.816 -3.422 7.009 1.00 51.19 82 LEU A O 1
ATOM 637 N N . ASP A 1 83 ? -19.195 -3.211 9.219 1.00 51.69 83 ASP A N 1
ATOM 638 C CA . ASP A 1 83 ? -20.609 -2.850 9.064 1.00 51.69 83 ASP A CA 1
ATOM 639 C C . ASP A 1 83 ? -20.777 -1.530 8.288 1.00 51.69 83 ASP A C 1
ATOM 641 O O . ASP A 1 83 ? -21.695 -1.393 7.479 1.00 51.69 83 ASP A O 1
ATOM 645 N N . HIS A 1 84 ? -19.859 -0.568 8.454 1.00 50.34 84 HIS A N 1
ATOM 646 C CA . HIS A 1 84 ? -19.875 0.686 7.693 1.00 50.34 84 HIS A CA 1
ATOM 647 C C . HIS A 1 84 ? -19.327 0.567 6.259 1.00 50.34 84 HIS A C 1
ATOM 649 O O . HIS A 1 84 ? -19.852 1.231 5.375 1.00 50.34 84 HIS A O 1
ATOM 655 N N . LEU A 1 85 ? -18.345 -0.298 5.980 1.00 48.41 85 LEU A N 1
ATOM 656 C CA . LEU A 1 85 ? -17.826 -0.588 4.630 1.00 48.41 85 LEU A CA 1
ATOM 657 C C . LEU A 1 85 ? -18.823 -1.400 3.794 1.00 48.41 85 LEU A C 1
ATOM 659 O O . LEU A 1 85 ? -18.968 -1.139 2.604 1.00 48.41 85 LEU A O 1
ATOM 663 N N . CYS A 1 86 ? -19.567 -2.325 4.410 1.00 44.25 86 CYS A N 1
ATOM 664 C CA . CYS A 1 86 ? -20.702 -2.988 3.764 1.00 44.25 86 CYS A CA 1
ATOM 665 C C . CYS A 1 86 ? -21.881 -2.026 3.518 1.00 44.25 86 CYS A C 1
ATOM 667 O O . CYS A 1 86 ? -22.646 -2.236 2.577 1.00 44.25 86 CYS A O 1
ATOM 669 N N . ARG A 1 87 ? -22.018 -0.956 4.320 1.00 43.12 87 ARG A N 1
ATOM 670 C CA . ARG A 1 87 ? -23.037 0.098 4.152 1.00 43.12 87 ARG A CA 1
ATOM 671 C C . ARG A 1 87 ? -22.584 1.275 3.281 1.00 43.12 87 ARG A C 1
ATOM 673 O O . ARG A 1 87 ? -23.440 1.996 2.772 1.00 43.12 87 ARG A O 1
ATOM 680 N N . TRP A 1 88 ? -21.283 1.425 3.021 1.00 41.88 88 TRP A N 1
ATOM 681 C CA . TRP A 1 88 ? -20.716 2.251 1.946 1.00 41.88 88 TRP A CA 1
ATOM 682 C C . TRP A 1 88 ? -20.938 1.542 0.602 1.00 41.88 88 TRP A C 1
ATOM 684 O O . TRP A 1 88 ? -20.024 1.253 -0.169 1.00 41.88 88 TRP A O 1
ATOM 694 N N . GLY A 1 89 ? -22.205 1.208 0.353 1.00 43.62 89 GLY A N 1
ATOM 695 C CA . GLY A 1 89 ? -22.698 0.814 -0.943 1.00 43.62 89 GLY A CA 1
ATOM 696 C C . GLY A 1 89 ? -22.364 1.916 -1.937 1.00 43.62 89 GLY A C 1
ATOM 697 O O . GLY A 1 89 ? -22.764 3.063 -1.769 1.00 43.62 89 GLY A O 1
ATOM 698 N N . ASN A 1 90 ? -21.584 1.531 -2.939 1.00 45.53 90 ASN A N 1
ATOM 699 C CA . ASN A 1 90 ? -21.542 2.079 -4.284 1.00 45.53 90 ASN A CA 1
ATOM 700 C C . ASN A 1 90 ? -22.179 3.483 -4.475 1.00 45.53 90 ASN A C 1
ATOM 702 O O . ASN A 1 90 ? -23.379 3.569 -4.744 1.00 45.53 90 ASN A O 1
ATOM 706 N N . PRO A 1 91 ? -21.401 4.582 -4.469 1.00 48.25 91 PRO A N 1
ATOM 707 C CA . PRO A 1 91 ? -21.908 5.891 -4.891 1.00 48.25 91 PRO A CA 1
ATOM 708 C C . PRO A 1 91 ? -22.281 5.960 -6.390 1.00 48.25 91 PRO A C 1
ATOM 710 O O . PRO A 1 91 ? -22.834 6.965 -6.825 1.00 48.25 91 PRO A O 1
ATOM 713 N N . PHE A 1 92 ? -22.022 4.902 -7.172 1.00 47.31 92 PHE A N 1
ATOM 714 C CA . PHE A 1 92 ? -22.409 4.744 -8.581 1.00 47.31 92 PHE A CA 1
ATOM 715 C C . PHE A 1 92 ? -23.617 3.803 -8.792 1.00 47.31 92 PHE A C 1
ATOM 717 O O . PHE A 1 92 ? -23.883 3.404 -9.921 1.00 47.31 92 PHE A O 1
ATOM 724 N N . ALA A 1 93 ? -24.358 3.416 -7.743 1.00 40.56 93 ALA A N 1
ATOM 725 C CA . ALA A 1 93 ? -25.610 2.648 -7.869 1.00 40.56 93 ALA A CA 1
ATOM 726 C C . ALA A 1 93 ? -26.845 3.555 -8.066 1.00 40.56 93 ALA A C 1
ATOM 728 O O . ALA A 1 93 ? -27.867 3.379 -7.398 1.00 40.56 93 ALA A O 1
ATOM 729 N N . ARG A 1 94 ? -26.743 4.539 -8.962 1.00 41.31 94 ARG A N 1
ATOM 730 C CA . ARG A 1 94 ? -27.871 5.309 -9.497 1.00 41.31 94 ARG A CA 1
ATOM 731 C C . ARG A 1 94 ? -27.728 5.446 -11.001 1.00 41.31 94 ARG A C 1
ATOM 733 O O . ARG A 1 94 ? -26.597 5.747 -11.437 1.00 41.31 94 ARG A O 1
#

Foldseek 3Di:
DDDDDDDDDDDPVVPDDPCVVDPPVPPADDDDDDDQEDCDADPPDPDNHDNPPPVCPVVVVVVVVVVLVVVCVVDVRCVVVVVVVVVPPDPPPD

Secondary structure (DSSP, 8-state):
-----------GGGSS-GGGSS-GGG----------B-SS--TT--S--BSS-GGGHHHHHHHHHHHHHHHHHH-HHHHHHHHHHHHS--TT--

pLDDT: mean 72.31, std 19.92, range [40.56, 97.38]